Protein AF-A0AAU2L904-F1 (afdb_monomer)

Sequence (150 aa):
MSVPMPAAAARLLPTFDESRLVDELRALRETTWGQQRPYDADVLPSAGIDWRCLSLRSLGGDGARTDPGGPGAESFADTPWLERVPYPGEVLKTVPGSLRAARLMALGMGVRSVDHFDTKCGPAWGVARLHVPITTNPGALLVLDGVKHS

Foldseek 3Di:
DDDDFDDLDDDDDDDADLVLLVVLVVLCPVPDFAQAAEPDNPFDDSPDWPKGKFWQKAFVLDRNDRYLDDDDPTAIDGHPSCVSRVRVVVVVVVDPDDDRIDMDIDGDPPHDGDDDDDDQADVVNPHDDDDDDSDDDPPDWDADPNDTDD

Solvent-accessible surface area (backbone atoms only — not comparable to full-atom values): 9901 Å² total; per-residue (Å²): 133,86,76,80,77,76,71,97,70,80,89,75,86,86,82,75,68,60,66,61,52,52,53,37,53,56,73,49,63,88,53,87,59,40,64,61,41,64,84,60,79,87,77,62,80,85,77,88,61,56,36,30,19,42,20,36,18,19,60,74,19,42,49,83,46,43,40,72,68,77,94,66,90,68,55,56,32,67,10,79,55,32,77,71,27,57,62,61,50,55,56,60,70,69,52,84,75,88,77,58,54,40,65,51,76,48,74,41,90,92,61,75,81,78,92,81,81,70,84,82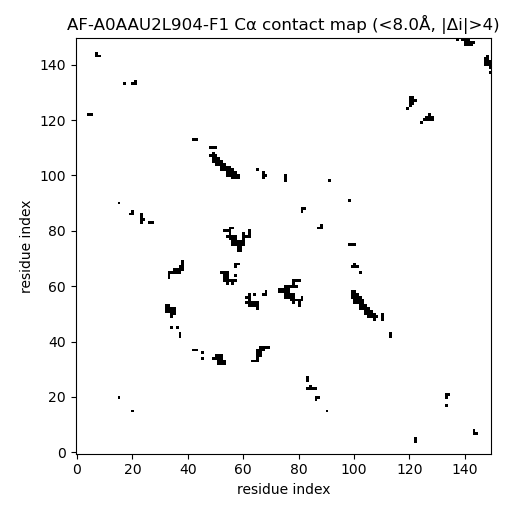,57,38,73,96,60,77,33,84,87,87,83,80,86,84,81,84,56,98,86,57,70,49,72,56,99,85,43,82,45,120

Radius of gyration: 15.86 Å; Cα contacts (8 Å, |Δi|>4): 178; chains: 1; bounding box: 50×36×40 Å

pLDDT: mean 83.89, std 13.41, range [39.5, 97.75]

Secondary structure (DSSP, 8-state):
-PPPPPPS----S----HHHHHHHHHHTTTS-PEEP--SSTTS--SSS--EEEEEEEEETT-TT--S---SSSSPEEE-TTGGG-HHHHHHHHTS-S----EEEEEE-TT--PPP---TT-SGGGT-------SS--TT--EEETTEEE-

Mean predicted aligned error: 6.82 Å

Structure (mmCIF, N/CA/C/O backbone):
data_AF-A0AAU2L904-F1
#
_entry.id   AF-A0AAU2L904-F1
#
loop_
_atom_site.group_PDB
_atom_site.id
_atom_site.type_symbol
_atom_site.label_atom_id
_atom_site.label_alt_id
_atom_site.label_comp_id
_atom_site.label_asym_id
_atom_site.label_entity_id
_atom_site.label_seq_id
_atom_site.pdbx_PDB_ins_code
_atom_site.Cartn_x
_atom_site.Cartn_y
_atom_site.Cartn_z
_atom_site.occupancy
_atom_site.B_iso_or_equiv
_atom_site.auth_seq_id
_atom_site.auth_comp_id
_atom_site.auth_asym_id
_atom_site.auth_atom_id
_atom_site.pdbx_PDB_model_num
ATOM 1 N N . MET A 1 1 ? -32.719 6.658 -13.463 1.00 43.78 1 MET A N 1
ATOM 2 C CA . MET A 1 1 ? -32.649 6.165 -12.070 1.00 43.78 1 MET A CA 1
ATOM 3 C C . MET A 1 1 ? -31.257 6.471 -11.553 1.00 43.78 1 MET A C 1
ATOM 5 O O . MET A 1 1 ? -30.307 6.155 -12.256 1.00 43.78 1 MET A O 1
ATOM 9 N N . SER A 1 2 ? -31.130 7.143 -10.407 1.00 57.25 2 SER A N 1
ATOM 10 C CA . SER A 1 2 ? -29.820 7.359 -9.781 1.00 57.25 2 SER A CA 1
ATOM 11 C C . SER A 1 2 ? -29.373 6.038 -9.163 1.00 57.25 2 SER A C 1
ATOM 13 O O . SER A 1 2 ? -30.102 5.477 -8.346 1.00 57.25 2 SER A O 1
ATOM 15 N N . VAL A 1 3 ? -28.233 5.503 -9.598 1.00 58.88 3 VAL A N 1
ATOM 16 C CA . VAL A 1 3 ? -27.622 4.352 -8.928 1.00 58.88 3 VAL A CA 1
ATOM 17 C C . VAL A 1 3 ? -27.116 4.858 -7.576 1.00 58.88 3 VAL A C 1
ATOM 19 O O . VAL A 1 3 ? -26.354 5.828 -7.565 1.00 58.88 3 VAL A O 1
ATOM 22 N N . PRO A 1 4 ? -27.542 4.277 -6.441 1.00 68.00 4 PRO A N 1
ATOM 23 C CA . PRO A 1 4 ? -27.048 4.704 -5.140 1.00 68.00 4 PRO A CA 1
ATOM 24 C C . PRO A 1 4 ? -25.528 4.542 -5.100 1.00 68.00 4 PRO A C 1
ATOM 26 O O . PRO A 1 4 ? -24.991 3.502 -5.489 1.00 68.00 4 PRO A O 1
ATOM 29 N N . MET A 1 5 ? -24.833 5.594 -4.668 1.00 67.50 5 MET A N 1
ATOM 30 C CA . MET A 1 5 ? -23.383 5.542 -4.525 1.00 67.50 5 MET A CA 1
ATOM 31 C C . MET A 1 5 ? -23.003 4.544 -3.424 1.00 67.50 5 MET A C 1
ATOM 33 O O . MET A 1 5 ? -23.696 4.480 -2.404 1.00 67.50 5 MET A O 1
ATOM 37 N N . PRO A 1 6 ? -21.923 3.762 -3.607 1.00 69.19 6 PRO A N 1
ATOM 38 C CA . PRO A 1 6 ? -21.402 2.906 -2.550 1.00 69.19 6 PRO A CA 1
ATOM 39 C C . PRO A 1 6 ? -21.064 3.721 -1.298 1.00 69.19 6 PRO A C 1
ATOM 41 O O . PRO A 1 6 ? -20.776 4.915 -1.385 1.00 69.19 6 PRO A O 1
ATOM 44 N N . ALA A 1 7 ? -21.048 3.060 -0.139 1.00 73.00 7 ALA A N 1
ATOM 45 C CA . ALA A 1 7 ? -20.540 3.662 1.090 1.00 73.00 7 ALA A CA 1
ATOM 46 C C . ALA A 1 7 ? -19.106 4.196 0.895 1.00 73.00 7 ALA A C 1
ATOM 48 O O . ALA A 1 7 ? -18.316 3.601 0.159 1.00 73.00 7 ALA A O 1
ATOM 49 N N . ALA A 1 8 ? -18.763 5.287 1.591 1.00 75.50 8 ALA A N 1
ATOM 50 C CA . ALA A 1 8 ? -17.451 5.941 1.494 1.00 75.50 8 ALA A CA 1
ATOM 51 C C . ALA A 1 8 ? -16.275 5.010 1.855 1.00 75.50 8 ALA A C 1
ATOM 53 O O . ALA A 1 8 ? -15.165 5.175 1.352 1.00 75.50 8 ALA A O 1
ATOM 54 N N . ALA A 1 9 ? -16.531 3.997 2.687 1.00 84.69 9 ALA A N 1
ATOM 55 C CA . ALA A 1 9 ? -15.606 2.917 2.995 1.00 84.69 9 ALA A CA 1
ATOM 56 C C . ALA A 1 9 ? -16.356 1.613 3.289 1.00 84.69 9 ALA A C 1
ATOM 58 O O . ALA A 1 9 ? -17.495 1.616 3.757 1.00 84.69 9 ALA A O 1
ATOM 59 N N . ALA A 1 10 ? -15.677 0.491 3.054 1.00 87.81 10 ALA A N 1
ATOM 60 C CA . ALA A 1 10 ? -16.143 -0.839 3.418 1.00 87.81 10 ALA A CA 1
ATOM 61 C C . ALA A 1 10 ? -14.957 -1.694 3.879 1.00 87.81 10 ALA A C 1
ATOM 63 O O . ALA A 1 10 ? -13.883 -1.654 3.276 1.00 87.81 10 ALA A O 1
ATOM 64 N N . ARG A 1 11 ? -15.157 -2.495 4.931 1.00 88.88 11 ARG A N 1
ATOM 65 C CA . ARG A 1 11 ? -14.198 -3.537 5.312 1.00 88.88 11 ARG A CA 1
ATOM 66 C C . ARG A 1 11 ? -14.391 -4.734 4.389 1.00 88.88 11 ARG A C 1
ATOM 68 O O . ARG A 1 11 ? -15.495 -5.265 4.293 1.00 88.88 11 ARG A O 1
ATOM 75 N N . LEU A 1 12 ? -13.320 -5.155 3.724 1.00 88.81 12 LEU A N 1
ATOM 76 C CA . LEU A 1 12 ? -13.347 -6.335 2.865 1.00 88.81 12 LEU A CA 1
ATOM 77 C C . LEU A 1 12 ? -13.152 -7.619 3.686 1.00 88.81 12 LEU A C 1
ATOM 79 O O . LEU A 1 12 ? -12.586 -7.593 4.778 1.00 88.81 12 LEU A O 1
ATOM 83 N N . LEU A 1 13 ? -13.657 -8.732 3.150 1.00 88.19 13 LEU A N 1
ATOM 84 C CA . LEU A 1 13 ? -13.641 -10.053 3.788 1.00 88.19 13 LEU A CA 1
ATOM 85 C C . LEU A 1 13 ? -12.277 -10.771 3.803 1.00 88.19 13 LEU A C 1
ATOM 87 O O . LEU A 1 13 ? -12.046 -11.503 4.765 1.00 88.19 13 LEU A O 1
ATOM 91 N N . PRO A 1 14 ? -11.396 -10.638 2.785 1.00 88.62 14 PRO A N 1
ATOM 92 C CA . PRO A 1 14 ? -10.140 -11.379 2.762 1.00 88.62 14 PRO A CA 1
ATOM 93 C C . PRO A 1 14 ? -9.264 -11.110 3.987 1.00 88.62 14 PRO A C 1
ATOM 95 O O . PRO A 1 14 ? -9.129 -9.974 4.442 1.00 88.62 14 PRO A O 1
ATOM 98 N N . THR A 1 15 ? -8.633 -12.173 4.478 1.00 93.31 15 THR A N 1
ATOM 99 C CA . THR A 1 15 ? -7.615 -12.136 5.530 1.00 93.31 15 THR A CA 1
ATOM 100 C C . THR A 1 15 ? -6.287 -12.605 4.960 1.00 93.31 15 THR A C 1
ATOM 102 O O . THR A 1 15 ? -6.258 -13.499 4.114 1.00 93.31 15 THR A O 1
ATOM 105 N N . PHE A 1 16 ? -5.190 -12.048 5.460 1.00 95.38 16 PHE A N 1
ATOM 106 C CA . PHE A 1 16 ? -3.838 -12.400 5.041 1.00 95.38 16 PHE A CA 1
ATOM 107 C C . PHE A 1 16 ? -3.047 -12.911 6.246 1.00 95.38 16 PHE A C 1
ATOM 109 O O . PHE A 1 16 ? -3.267 -12.458 7.366 1.00 95.38 16 PHE A O 1
ATOM 116 N N . ASP A 1 17 ? -2.121 -13.837 6.012 1.00 97.00 17 ASP A N 1
ATOM 117 C CA . ASP A 1 17 ? -1.091 -14.237 6.972 1.00 97.00 17 ASP A CA 1
ATOM 118 C C . ASP A 1 17 ? -0.260 -13.029 7.445 1.00 97.00 17 ASP A C 1
ATOM 120 O O . ASP A 1 17 ? 0.592 -12.499 6.728 1.00 97.00 17 ASP A O 1
ATOM 124 N N . GLU A 1 18 ? -0.532 -12.582 8.668 1.00 95.38 18 GLU A N 1
ATOM 125 C CA . GLU A 1 18 ? 0.153 -11.458 9.303 1.00 95.38 18 GLU A CA 1
ATOM 126 C C . GLU A 1 18 ? 1.658 -11.708 9.437 1.00 95.38 18 GLU A C 1
ATOM 128 O O . GLU A 1 18 ? 2.457 -10.806 9.184 1.00 95.38 18 GLU A O 1
ATOM 133 N N . SER A 1 19 ? 2.056 -12.932 9.795 1.00 96.25 19 SER A N 1
ATOM 134 C CA . SER A 1 19 ? 3.456 -13.248 10.078 1.00 96.25 19 SER A CA 1
ATOM 135 C C . SER A 1 19 ? 4.325 -13.081 8.832 1.00 96.25 19 SER A C 1
ATOM 137 O O . SER A 1 19 ? 5.344 -12.391 8.880 1.00 96.25 19 SER A O 1
ATOM 139 N N . ARG A 1 20 ? 3.850 -13.583 7.684 1.00 97.44 20 ARG A N 1
ATOM 140 C CA . ARG A 1 20 ? 4.524 -13.425 6.387 1.00 97.44 20 ARG A CA 1
ATOM 141 C C . ARG A 1 20 ? 4.626 -11.957 5.966 1.00 97.44 20 ARG A C 1
ATOM 143 O O . ARG A 1 20 ? 5.683 -11.534 5.502 1.00 97.44 20 ARG A O 1
ATOM 150 N N . LEU A 1 21 ? 3.564 -11.160 6.156 1.00 96.00 21 LEU A N 1
ATOM 151 C CA . LEU A 1 21 ? 3.600 -9.718 5.852 1.00 96.00 21 LEU A CA 1
ATOM 152 C C . LEU A 1 21 ? 4.632 -8.987 6.712 1.00 96.00 21 LEU A C 1
ATOM 154 O O . LEU A 1 21 ? 5.385 -8.156 6.207 1.00 96.00 21 LEU A O 1
ATOM 158 N N . VAL A 1 22 ? 4.660 -9.281 8.011 1.00 95.25 22 VAL A N 1
ATOM 159 C CA . VAL A 1 22 ? 5.567 -8.633 8.959 1.00 95.25 22 VAL A CA 1
ATOM 160 C C . VAL A 1 22 ? 7.020 -9.035 8.704 1.00 95.25 22 VAL A C 1
ATOM 162 O O . VAL A 1 22 ? 7.900 -8.174 8.764 1.00 95.25 22 VAL A O 1
ATOM 165 N N . ASP A 1 23 ? 7.294 -10.303 8.404 1.00 94.38 23 ASP A N 1
ATOM 166 C CA . ASP A 1 23 ? 8.655 -10.785 8.153 1.00 94.38 23 ASP A CA 1
ATOM 167 C C . ASP A 1 23 ? 9.246 -10.213 6.862 1.00 94.38 23 ASP A C 1
ATOM 169 O O . ASP A 1 23 ? 10.377 -9.721 6.858 1.00 94.38 23 ASP A O 1
ATOM 173 N N . GLU A 1 24 ? 8.466 -10.155 5.786 1.00 94.62 24 GLU A N 1
ATOM 174 C CA . GLU A 1 24 ? 8.920 -9.538 4.539 1.00 94.62 24 GLU A CA 1
ATOM 175 C C . GLU A 1 24 ? 9.033 -8.010 4.654 1.00 94.62 24 GLU A C 1
ATOM 177 O O . GLU A 1 24 ? 9.978 -7.408 4.138 1.00 94.62 24 GLU A O 1
ATOM 182 N N . LEU A 1 25 ? 8.154 -7.364 5.430 1.00 92.44 25 LEU A N 1
ATOM 183 C CA . LEU A 1 25 ? 8.310 -5.950 5.776 1.00 92.44 25 LEU A CA 1
ATOM 184 C C . LEU A 1 25 ? 9.617 -5.696 6.548 1.00 92.44 25 LEU A C 1
ATOM 186 O O . LEU A 1 25 ? 10.289 -4.687 6.315 1.00 92.44 25 LEU A O 1
ATOM 190 N N . ARG A 1 26 ? 10.013 -6.604 7.454 1.00 89.38 26 ARG A N 1
ATOM 191 C CA . ARG A 1 26 ? 11.302 -6.520 8.165 1.00 89.38 26 ARG A CA 1
ATOM 192 C C . ARG A 1 26 ? 12.483 -6.612 7.203 1.00 89.38 26 ARG A C 1
ATOM 194 O O . ARG A 1 26 ? 13.434 -5.854 7.380 1.00 89.38 26 ARG A O 1
ATOM 201 N N . ALA A 1 27 ? 12.406 -7.456 6.174 1.00 86.00 27 ALA A N 1
ATOM 202 C CA . ALA A 1 27 ? 13.456 -7.597 5.163 1.00 86.00 27 ALA A CA 1
ATOM 203 C C . ALA A 1 27 ? 13.701 -6.310 4.346 1.00 86.00 27 ALA A C 1
ATOM 205 O O . ALA A 1 27 ? 14.775 -6.132 3.769 1.00 86.00 27 ALA A O 1
ATOM 206 N N . LEU A 1 28 ? 12.738 -5.381 4.322 1.00 86.81 28 LEU A N 1
ATOM 207 C CA . LEU A 1 28 ? 12.867 -4.072 3.675 1.00 86.81 28 LEU A CA 1
ATOM 208 C C . LEU A 1 28 ? 13.405 -2.962 4.596 1.00 86.81 28 LEU A C 1
ATOM 210 O O . LEU A 1 28 ? 13.618 -1.848 4.114 1.00 86.81 28 LEU A O 1
ATOM 214 N N . ARG A 1 29 ? 13.648 -3.225 5.889 1.00 73.19 29 ARG A N 1
ATOM 215 C CA . ARG A 1 29 ? 14.036 -2.195 6.881 1.00 73.19 29 ARG A CA 1
ATOM 216 C C . ARG A 1 29 ? 15.371 -1.512 6.604 1.00 73.19 29 ARG A C 1
ATOM 218 O O . ARG A 1 29 ? 15.521 -0.344 6.939 1.00 73.19 29 ARG A O 1
ATOM 225 N N . GLU A 1 30 ? 16.317 -2.220 5.997 1.00 68.94 30 GLU A N 1
ATOM 226 C CA . GLU A 1 30 ? 17.628 -1.662 5.627 1.00 68.94 30 GLU A CA 1
ATOM 227 C C . GLU A 1 30 ? 17.561 -0.772 4.377 1.00 68.94 30 GLU A C 1
ATOM 229 O O . GLU A 1 30 ? 18.531 -0.115 4.013 1.00 68.94 30 GLU A O 1
ATOM 234 N N . THR A 1 31 ? 16.406 -0.731 3.711 1.00 72.19 31 THR A N 1
ATOM 235 C CA . THR A 1 31 ? 16.198 0.096 2.524 1.00 72.19 31 THR A CA 1
ATOM 236 C C . THR A 1 31 ? 15.822 1.512 2.942 1.00 72.19 31 THR A C 1
ATOM 238 O O . THR A 1 31 ? 15.001 1.707 3.838 1.00 72.19 31 THR A O 1
ATOM 241 N N . THR A 1 32 ? 16.354 2.523 2.259 1.00 73.00 32 THR A N 1
ATOM 242 C CA . THR A 1 32 ? 15.878 3.900 2.424 1.00 73.00 32 THR A CA 1
ATOM 243 C C . THR A 1 32 ? 14.527 4.062 1.732 1.00 73.00 32 THR A C 1
ATOM 245 O O . THR A 1 32 ? 14.439 4.026 0.508 1.00 73.00 32 THR A O 1
ATOM 248 N N . TRP A 1 33 ? 13.462 4.249 2.512 1.00 82.88 33 TRP A N 1
ATOM 249 C CA . TRP A 1 33 ? 12.132 4.543 1.976 1.00 82.88 33 TRP A CA 1
ATOM 250 C C . TRP A 1 33 ? 12.042 6.030 1.631 1.00 82.88 33 TRP A C 1
ATOM 252 O O . TRP A 1 33 ? 12.454 6.879 2.426 1.00 82.88 33 TRP A O 1
ATOM 262 N N . GLY A 1 34 ? 11.504 6.348 0.455 1.00 70.62 34 GLY A N 1
ATOM 263 C CA . GLY A 1 34 ? 11.364 7.729 0.001 1.00 70.62 34 GLY A CA 1
ATOM 264 C C . GLY A 1 34 ? 10.312 8.483 0.812 1.00 70.62 34 GLY A C 1
ATOM 265 O O . GLY A 1 34 ? 9.357 7.889 1.307 1.00 70.62 34 GLY A O 1
ATOM 266 N N . GLN A 1 35 ? 10.449 9.804 0.936 1.00 74.38 35 GLN A N 1
ATOM 267 C CA . GLN A 1 35 ? 9.369 10.623 1.495 1.00 74.38 35 GLN A CA 1
ATOM 268 C C . GLN A 1 35 ? 8.124 10.542 0.604 1.00 74.38 35 GLN A C 1
ATOM 270 O O . GLN A 1 35 ? 8.229 10.536 -0.628 1.00 74.38 35 GLN A O 1
ATOM 275 N N . GLN A 1 36 ? 6.946 10.491 1.224 1.00 69.62 36 GLN A N 1
ATOM 276 C CA . GLN A 1 36 ? 5.677 10.544 0.507 1.00 69.62 36 GLN A CA 1
ATOM 277 C C . GLN A 1 36 ? 5.575 11.849 -0.292 1.00 69.62 36 GLN A C 1
ATOM 279 O O . GLN A 1 36 ? 5.610 12.933 0.285 1.00 69.62 36 GLN A O 1
ATOM 284 N N . ARG A 1 37 ? 5.405 11.742 -1.615 1.00 67.62 37 ARG A N 1
ATOM 285 C CA . ARG A 1 37 ? 5.137 12.884 -2.499 1.00 67.62 37 ARG A CA 1
ATOM 286 C C . ARG A 1 37 ? 3.670 12.856 -2.938 1.00 67.62 37 ARG A C 1
ATOM 288 O O . ARG A 1 37 ? 3.208 11.810 -3.407 1.00 67.62 37 ARG A O 1
ATOM 295 N N . PRO A 1 38 ? 2.900 13.939 -2.740 1.00 59.19 38 PRO A N 1
ATOM 296 C CA . PRO A 1 38 ? 1.584 14.061 -3.355 1.00 59.19 38 PRO A CA 1
ATOM 297 C C . PRO A 1 38 ? 1.730 14.176 -4.880 1.00 59.19 38 PRO A C 1
ATOM 299 O O . PRO A 1 38 ? 2.780 14.576 -5.378 1.00 59.19 38 PRO A O 1
ATOM 302 N N . TYR A 1 39 ? 0.682 13.801 -5.617 1.00 55.22 39 TYR A N 1
ATOM 303 C CA . TYR A 1 39 ? 0.654 13.971 -7.074 1.00 55.22 39 TYR A CA 1
ATOM 304 C C . TYR A 1 39 ? 0.627 15.462 -7.466 1.00 55.22 39 TYR A C 1
ATOM 306 O O . TYR A 1 39 ? 1.309 15.859 -8.405 1.00 55.22 39 TYR A O 1
ATOM 314 N N . ASP A 1 40 ? -0.081 16.287 -6.686 1.00 55.44 40 ASP A N 1
ATOM 315 C CA . ASP A 1 40 ? -0.077 17.747 -6.792 1.00 55.44 40 ASP A CA 1
ATOM 316 C C . ASP A 1 40 ? 0.871 18.322 -5.722 1.00 55.44 40 ASP A C 1
ATOM 318 O O . ASP A 1 40 ? 0.652 18.152 -4.520 1.00 55.44 40 ASP A O 1
ATOM 322 N N . ALA A 1 41 ? 1.963 18.961 -6.151 1.00 49.00 41 ALA A N 1
ATOM 323 C CA . ALA A 1 41 ? 3.102 19.343 -5.304 1.00 49.00 41 ALA A CA 1
ATOM 324 C C . ALA A 1 41 ? 2.794 20.385 -4.202 1.00 49.00 41 ALA A C 1
ATOM 326 O O . ALA A 1 41 ? 3.626 20.591 -3.320 1.00 49.00 41 ALA A O 1
ATOM 327 N N . ASP A 1 42 ? 1.607 20.997 -4.210 1.00 46.09 42 ASP A N 1
ATOM 328 C CA . ASP A 1 42 ? 1.239 22.114 -3.326 1.00 46.09 42 ASP A CA 1
ATOM 329 C C . ASP A 1 42 ? 0.588 21.693 -1.992 1.00 46.09 42 ASP A C 1
ATOM 331 O O . ASP A 1 42 ? 0.219 22.546 -1.186 1.00 46.09 42 ASP A O 1
ATOM 335 N N . VAL A 1 43 ? 0.423 20.390 -1.726 1.00 49.56 43 VAL A N 1
ATOM 336 C CA . VAL A 1 43 ? -0.462 19.932 -0.633 1.00 49.56 43 VAL A CA 1
ATOM 337 C C . VAL A 1 43 ? 0.251 19.664 0.703 1.00 49.56 43 VAL A C 1
ATOM 339 O O . VAL A 1 43 ? -0.421 19.642 1.730 1.00 49.56 43 VAL A O 1
ATOM 342 N N . LEU A 1 44 ? 1.584 19.524 0.767 1.00 48.88 44 LEU A N 1
ATOM 343 C CA . LEU A 1 44 ? 2.299 19.302 2.041 1.00 48.88 44 LEU A CA 1
ATOM 344 C C . LEU A 1 44 ? 3.703 19.936 2.061 1.00 48.88 44 LEU A C 1
ATOM 346 O O . LEU A 1 44 ? 4.493 19.691 1.148 1.00 48.88 44 LEU A O 1
ATOM 350 N N . PRO A 1 45 ? 4.096 20.640 3.141 1.00 43.78 45 PRO A N 1
ATOM 351 C CA . PRO A 1 45 ? 5.503 20.903 3.408 1.00 43.78 45 PRO A CA 1
ATOM 352 C C . PRO A 1 45 ? 6.237 19.566 3.610 1.00 43.7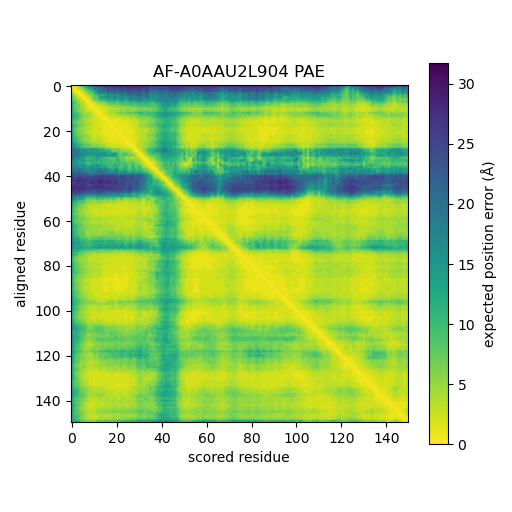8 45 PRO A C 1
ATOM 354 O O . PRO A 1 45 ? 5.953 18.824 4.547 1.00 43.78 45 PRO A O 1
ATOM 357 N N . SER A 1 46 ? 7.209 19.266 2.746 1.00 48.38 46 SER A N 1
ATOM 358 C CA . SER A 1 46 ? 8.055 18.054 2.808 1.00 48.38 46 SER A CA 1
ATOM 359 C C . SER A 1 46 ? 8.967 17.997 4.051 1.00 48.38 46 SER A C 1
ATOM 361 O O . SER A 1 46 ? 9.641 16.994 4.298 1.00 48.38 46 SER A O 1
ATOM 363 N N . ALA A 1 47 ? 9.024 19.078 4.835 1.00 39.50 47 ALA A N 1
ATOM 364 C CA . ALA A 1 47 ? 9.872 19.205 6.011 1.00 39.50 47 ALA A CA 1
ATOM 365 C C . ALA A 1 47 ? 9.111 18.792 7.284 1.00 39.50 47 ALA A C 1
ATOM 367 O O . ALA A 1 47 ? 8.191 19.481 7.716 1.00 39.50 47 ALA A O 1
ATOM 368 N N . GLY A 1 48 ? 9.524 17.683 7.906 1.00 49.72 48 GLY A N 1
ATOM 369 C CA . GLY A 1 48 ? 9.141 17.329 9.282 1.00 49.72 48 GLY A CA 1
ATOM 370 C C . GLY A 1 48 ? 8.091 16.228 9.448 1.00 49.72 48 GLY A C 1
ATOM 371 O O . GLY A 1 48 ? 7.814 15.835 10.577 1.00 49.72 48 GLY A O 1
ATOM 372 N N . ILE A 1 49 ? 7.538 15.687 8.361 1.00 59.91 49 ILE A N 1
ATOM 373 C CA . ILE A 1 49 ? 6.587 14.575 8.429 1.00 59.91 49 ILE A CA 1
ATOM 374 C C . ILE A 1 49 ? 7.336 13.267 8.159 1.00 59.91 49 ILE A C 1
ATOM 376 O O . ILE A 1 49 ? 7.829 13.045 7.053 1.00 59.91 49 ILE A O 1
ATOM 380 N N . ASP A 1 50 ? 7.410 12.381 9.157 1.00 72.62 50 ASP A N 1
ATOM 381 C CA . ASP A 1 50 ? 7.950 11.025 8.989 1.00 72.62 50 ASP A CA 1
ATOM 382 C C . ASP A 1 50 ? 6.919 10.135 8.283 1.00 72.62 50 ASP A C 1
ATOM 384 O O . ASP A 1 50 ? 6.343 9.218 8.856 1.00 72.62 50 ASP A O 1
ATOM 388 N N . TRP A 1 51 ? 6.623 10.471 7.030 1.00 78.19 51 TRP A N 1
ATOM 389 C CA . TRP A 1 51 ? 5.767 9.689 6.155 1.00 78.19 51 TRP A CA 1
ATOM 390 C C . TRP A 1 51 ? 6.605 9.164 5.005 1.00 78.19 51 TRP A C 1
ATOM 392 O O . TRP A 1 51 ? 6.972 9.896 4.081 1.00 78.19 51 TRP A O 1
ATOM 402 N N . ARG A 1 52 ? 6.905 7.870 5.065 1.00 85.62 52 ARG A N 1
ATOM 403 C CA . ARG A 1 52 ? 7.749 7.197 4.083 1.00 85.62 52 ARG A CA 1
ATOM 404 C C . ARG A 1 52 ? 6.952 6.225 3.247 1.00 85.62 52 ARG A C 1
ATOM 406 O O . ARG A 1 52 ? 6.022 5.592 3.742 1.00 85.62 52 ARG A O 1
ATOM 413 N N . CYS A 1 53 ? 7.344 6.101 1.989 1.00 89.69 53 CYS A N 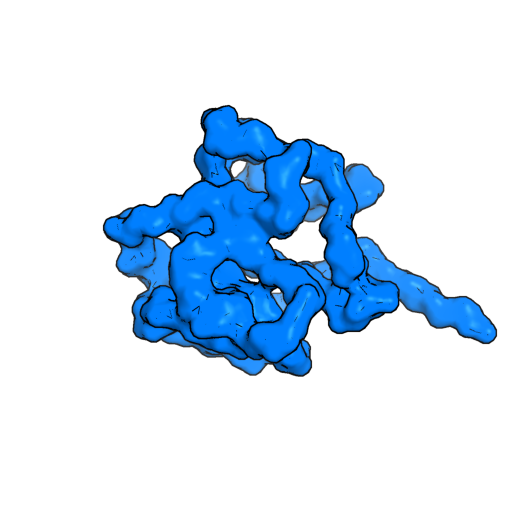1
ATOM 414 C CA . CYS A 1 53 ? 6.739 5.197 1.035 1.00 89.69 53 CYS A CA 1
ATOM 415 C C . CYS A 1 53 ? 7.794 4.407 0.272 1.00 89.69 53 CYS A C 1
ATOM 417 O O . CYS A 1 53 ? 8.866 4.915 -0.059 1.00 89.69 53 CYS A O 1
ATOM 419 N N . LEU A 1 54 ? 7.446 3.162 -0.032 1.00 92.69 54 LEU A N 1
ATOM 420 C CA . LEU A 1 54 ? 8.209 2.288 -0.906 1.00 92.69 54 LEU A CA 1
ATOM 421 C C . LEU A 1 54 ? 7.236 1.666 -1.908 1.00 92.69 54 LEU A C 1
ATOM 423 O O . LEU A 1 54 ? 6.309 0.946 -1.528 1.00 92.69 54 LEU A O 1
ATOM 427 N N . SER A 1 55 ? 7.401 2.016 -3.182 1.00 94.88 55 SER A N 1
ATOM 428 C CA . SER A 1 55 ? 6.493 1.585 -4.245 1.00 94.88 55 SER A CA 1
ATOM 429 C C . SER A 1 55 ? 6.770 0.144 -4.630 1.00 94.88 55 SER A C 1
ATOM 431 O O . SER A 1 55 ? 7.888 -0.190 -4.991 1.00 94.88 55 SER A O 1
ATOM 433 N N . LEU A 1 56 ? 5.743 -0.694 -4.589 1.00 96.06 56 LEU A N 1
ATOM 434 C CA . LEU A 1 56 ? 5.753 -2.072 -5.084 1.00 96.06 56 LEU A CA 1
ATOM 435 C C . LEU A 1 56 ? 5.277 -2.151 -6.541 1.00 96.06 56 LEU A C 1
ATOM 437 O O . LEU A 1 56 ? 5.674 -3.042 -7.283 1.00 96.06 56 LEU A O 1
ATOM 441 N N . ARG A 1 57 ? 4.441 -1.194 -6.954 1.00 96.56 57 ARG A N 1
ATOM 442 C CA . ARG A 1 57 ? 3.960 -1.018 -8.325 1.00 96.56 57 ARG A CA 1
ATOM 443 C C . ARG A 1 57 ? 3.738 0.464 -8.599 1.00 96.56 57 ARG A C 1
ATOM 445 O O . ARG A 1 57 ? 3.109 1.145 -7.787 1.00 96.56 57 ARG A O 1
ATOM 452 N N . SER A 1 58 ? 4.225 0.965 -9.726 1.00 95.19 58 SER A N 1
ATOM 453 C CA . SER A 1 58 ? 4.172 2.389 -10.086 1.00 95.19 58 SER A CA 1
ATOM 454 C C . SER A 1 58 ? 4.129 2.571 -11.607 1.00 95.19 58 SER A C 1
ATOM 456 O O . SER A 1 58 ? 4.232 1.603 -12.364 1.00 95.19 58 SER A O 1
ATOM 458 N N . LEU A 1 59 ? 3.933 3.808 -12.072 1.00 93.62 59 LEU A N 1
ATOM 459 C CA . LEU A 1 59 ? 4.079 4.138 -13.494 1.00 93.62 59 LEU A CA 1
ATOM 460 C C . LEU A 1 59 ? 5.502 3.793 -13.957 1.00 93.62 59 LEU A C 1
ATOM 462 O O . LEU A 1 59 ? 6.472 4.199 -13.317 1.00 93.62 59 LEU A O 1
ATOM 466 N N . GLY A 1 60 ? 5.602 2.986 -15.015 1.00 94.06 60 GLY A N 1
ATOM 467 C CA . GLY A 1 60 ? 6.873 2.515 -15.570 1.00 94.06 60 GLY A CA 1
ATOM 468 C C . GLY A 1 60 ? 7.631 1.503 -14.704 1.00 94.06 60 GLY A C 1
ATOM 469 O O . GLY A 1 60 ? 8.710 1.074 -15.097 1.00 94.06 60 GLY A O 1
ATOM 470 N N . GLY A 1 61 ? 7.101 1.107 -13.538 1.00 94.94 61 GLY A N 1
ATOM 471 C CA . GLY A 1 61 ? 7.828 0.256 -12.585 1.00 94.94 61 GLY A CA 1
ATOM 472 C C . GLY A 1 61 ? 8.957 0.988 -11.850 1.00 94.94 61 GLY A C 1
ATOM 473 O O . GLY A 1 61 ? 9.851 0.357 -11.286 1.00 94.94 61 GLY A O 1
ATOM 474 N N . ASP A 1 62 ? 8.926 2.323 -11.831 1.00 93.62 62 ASP A N 1
ATOM 475 C CA . ASP A 1 62 ? 9.911 3.140 -11.128 1.00 93.62 62 ASP A CA 1
ATOM 476 C C . ASP A 1 62 ? 9.790 2.976 -9.600 1.00 93.62 62 ASP A C 1
ATOM 478 O O . ASP A 1 62 ? 8.850 3.469 -8.963 1.00 93.62 62 ASP A O 1
ATOM 482 N N . GLY A 1 63 ? 10.766 2.287 -9.006 1.00 91.00 63 GLY A N 1
ATOM 483 C CA . GLY A 1 63 ? 10.862 2.056 -7.564 1.00 91.00 63 GLY A CA 1
ATOM 484 C C . GLY A 1 63 ? 11.182 3.300 -6.730 1.00 91.00 63 GLY A C 1
ATOM 485 O O . GLY A 1 63 ? 11.060 3.232 -5.506 1.00 91.00 63 GLY A O 1
ATOM 486 N N . ALA A 1 64 ? 11.582 4.413 -7.353 1.00 89.81 64 ALA A N 1
ATOM 487 C CA . ALA A 1 64 ? 11.850 5.683 -6.680 1.00 89.81 64 ALA A CA 1
ATOM 488 C C . ALA A 1 64 ? 10.608 6.584 -6.579 1.00 89.81 64 ALA A C 1
ATOM 490 O O . ALA A 1 64 ? 10.606 7.541 -5.796 1.00 89.81 64 ALA A O 1
ATOM 491 N N . ARG A 1 65 ? 9.539 6.290 -7.333 1.00 90.19 65 ARG A N 1
ATOM 492 C CA . ARG A 1 65 ? 8.271 7.017 -7.206 1.00 90.19 65 ARG A CA 1
ATOM 493 C C . ARG A 1 65 ? 7.645 6.771 -5.844 1.00 90.19 65 ARG A C 1
ATOM 495 O O . ARG A 1 65 ? 7.634 5.649 -5.345 1.00 90.19 65 ARG A O 1
ATOM 502 N N . THR A 1 66 ? 7.069 7.818 -5.268 1.00 86.31 66 THR A N 1
ATOM 503 C CA . THR A 1 66 ? 6.266 7.735 -4.038 1.00 86.31 66 THR A CA 1
ATOM 504 C C . THR A 1 66 ? 4.848 8.276 -4.229 1.00 86.31 66 THR A C 1
ATOM 506 O O . THR A 1 66 ? 3.987 8.071 -3.372 1.00 86.31 66 THR A O 1
ATOM 509 N N . ASP A 1 67 ? 4.567 8.907 -5.369 1.00 85.94 67 ASP A N 1
ATOM 510 C CA . ASP A 1 67 ? 3.231 9.325 -5.777 1.00 85.94 67 ASP A CA 1
ATOM 511 C C . ASP A 1 67 ? 2.395 8.135 -6.295 1.00 85.94 67 ASP A C 1
ATOM 513 O O . ASP A 1 67 ? 2.941 7.134 -6.765 1.00 85.94 67 ASP A O 1
ATOM 517 N N . PRO A 1 68 ? 1.054 8.215 -6.227 1.00 81.69 68 PRO A N 1
ATOM 518 C CA . PRO A 1 68 ? 0.174 7.171 -6.757 1.00 81.69 68 PRO A CA 1
ATOM 519 C C . PRO A 1 68 ? 0.083 7.153 -8.298 1.00 81.69 68 PRO A C 1
ATOM 521 O O . PRO A 1 68 ? -0.629 6.310 -8.852 1.00 81.69 68 PRO A O 1
ATOM 524 N N . GLY A 1 69 ? 0.766 8.064 -8.999 1.00 83.88 69 GLY A N 1
ATOM 525 C CA . GLY A 1 69 ? 0.615 8.288 -10.431 1.00 83.88 69 GLY A CA 1
ATOM 526 C C . GLY A 1 69 ? -0.683 9.007 -10.812 1.00 83.88 69 GLY A C 1
ATOM 527 O O . GLY A 1 69 ? -1.625 9.133 -10.029 1.00 83.88 69 GLY A O 1
ATOM 528 N N . GLY A 1 70 ? -0.736 9.458 -12.064 1.00 76.81 70 GLY A N 1
ATOM 529 C CA . GLY A 1 70 ? -1.864 10.187 -12.643 1.00 76.81 70 GLY A CA 1
ATOM 530 C C . GLY A 1 70 ? -2.428 9.529 -13.901 1.00 76.81 70 GLY A C 1
ATOM 531 O O . GLY A 1 70 ? -1.991 8.441 -14.284 1.00 76.81 70 GLY A O 1
ATOM 532 N N . PRO A 1 71 ? -3.426 10.155 -14.548 1.00 69.88 71 PRO A N 1
ATOM 533 C CA . PRO A 1 71 ? -3.807 9.785 -15.905 1.00 69.88 71 PRO A CA 1
ATOM 534 C C . PRO A 1 71 ? -2.627 10.054 -16.851 1.00 69.88 71 PRO A C 1
ATOM 536 O O . PRO A 1 71 ? -2.094 11.159 -16.883 1.00 69.88 71 PRO A O 1
ATOM 539 N N . GLY A 1 72 ? -2.221 9.049 -17.620 1.00 75.56 72 GLY A N 1
ATOM 540 C CA . GLY A 1 72 ? -1.095 9.145 -18.543 1.00 75.56 72 GLY A CA 1
ATOM 541 C C . GLY A 1 72 ? -1.037 7.943 -19.480 1.00 75.56 72 GLY A C 1
ATOM 542 O O . GLY A 1 72 ? -1.758 6.967 -19.283 1.00 75.56 72 GLY A O 1
ATOM 543 N N . ALA A 1 73 ? -0.197 8.032 -20.511 1.00 79.06 73 ALA A N 1
ATOM 544 C CA . ALA A 1 73 ? 0.003 6.951 -21.482 1.00 79.06 73 ALA A CA 1
ATOM 545 C C . ALA A 1 73 ? 0.913 5.828 -20.951 1.00 79.06 73 ALA A C 1
ATOM 547 O O . ALA A 1 73 ? 0.942 4.730 -21.503 1.00 79.06 73 ALA A O 1
ATOM 548 N N . GLU A 1 74 ? 1.670 6.109 -19.892 1.00 86.50 74 GLU A N 1
ATOM 549 C CA . GLU A 1 74 ? 2.574 5.149 -19.275 1.00 86.50 74 GLU A CA 1
ATOM 550 C C . GLU A 1 74 ? 1.787 4.087 -18.495 1.00 86.50 74 GLU A C 1
ATOM 552 O O . GLU A 1 74 ? 0.832 4.384 -17.774 1.00 86.50 74 GLU A O 1
ATOM 557 N N . SER A 1 75 ? 2.179 2.825 -18.663 1.00 91.25 75 SER A N 1
ATOM 558 C CA . SER A 1 75 ? 1.542 1.702 -17.975 1.00 91.25 75 SER A CA 1
ATOM 559 C C . SER A 1 75 ? 2.089 1.540 -16.559 1.00 91.25 75 SER A C 1
ATOM 561 O O . SER A 1 75 ? 3.252 1.833 -16.285 1.00 91.25 75 SER A O 1
ATOM 563 N N . PHE A 1 76 ? 1.256 1.029 -15.654 1.00 94.44 76 PHE A N 1
ATOM 564 C CA . PHE A 1 76 ? 1.714 0.610 -14.332 1.00 94.44 76 PHE A CA 1
ATOM 565 C C . PHE A 1 76 ? 2.434 -0.737 -14.434 1.00 94.44 76 PHE A C 1
ATOM 567 O O . PHE A 1 76 ? 1.931 -1.659 -15.082 1.00 94.44 76 PHE A O 1
ATOM 574 N N . ALA A 1 77 ? 3.577 -0.860 -13.767 1.00 96.00 77 ALA A N 1
ATOM 575 C CA . ALA A 1 77 ? 4.377 -2.076 -13.713 1.00 96.00 77 ALA A CA 1
ATOM 576 C C . ALA A 1 77 ? 4.949 -2.288 -12.307 1.00 96.00 77 ALA A C 1
ATOM 578 O O . ALA A 1 77 ? 5.003 -1.356 -11.496 1.00 96.00 77 ALA A O 1
ATOM 579 N N . ASP A 1 78 ? 5.316 -3.532 -12.014 1.00 97.31 78 ASP A N 1
ATOM 580 C CA . ASP A 1 78 ? 5.927 -3.896 -10.738 1.00 97.31 78 ASP A CA 1
ATOM 581 C C . ASP A 1 78 ? 7.305 -3.244 -10.630 1.00 97.31 78 ASP A C 1
ATOM 583 O O . ASP A 1 78 ? 8.018 -3.096 -11.624 1.00 97.31 78 ASP A O 1
ATOM 587 N N . THR A 1 79 ? 7.664 -2.817 -9.426 1.00 96.38 79 THR A N 1
ATOM 588 C CA . THR A 1 79 ? 8.994 -2.268 -9.160 1.00 96.38 79 THR A CA 1
ATOM 589 C C . THR A 1 79 ? 9.949 -3.394 -8.755 1.00 96.38 79 THR A C 1
ATOM 591 O O . THR A 1 79 ? 9.497 -4.442 -8.279 1.00 96.38 79 THR A O 1
ATOM 594 N N . PRO A 1 80 ? 11.276 -3.174 -8.813 1.00 94.44 80 PRO A N 1
ATOM 595 C CA . PRO A 1 80 ? 12.254 -4.149 -8.317 1.00 94.44 80 PRO A CA 1
ATOM 596 C C . PRO A 1 80 ? 12.070 -4.521 -6.838 1.00 94.44 80 PRO A C 1
ATOM 598 O O . PRO A 1 80 ? 12.555 -5.552 -6.380 1.00 94.44 80 PRO A O 1
ATOM 601 N N . TRP A 1 81 ? 11.364 -3.695 -6.057 1.00 94.44 81 TRP A N 1
ATOM 602 C CA . TRP A 1 81 ? 11.108 -3.996 -4.654 1.00 94.44 81 TRP A CA 1
ATOM 603 C C . TRP A 1 81 ? 10.142 -5.164 -4.460 1.00 94.44 81 TRP A C 1
ATOM 605 O O . TRP A 1 81 ? 10.244 -5.845 -3.442 1.00 94.44 81 TRP A O 1
ATOM 615 N N . LEU A 1 82 ? 9.233 -5.415 -5.409 1.00 95.38 82 LEU A N 1
ATOM 616 C CA . LEU A 1 82 ? 8.255 -6.497 -5.289 1.00 95.38 82 LEU A CA 1
ATOM 617 C C . LEU A 1 82 ? 8.923 -7.880 -5.270 1.00 95.38 82 LEU A C 1
ATOM 619 O O . LEU A 1 82 ? 8.449 -8.777 -4.581 1.00 95.38 82 LEU A O 1
ATOM 623 N N . GLU A 1 83 ? 10.067 -8.035 -5.940 1.00 93.12 83 GLU A N 1
ATOM 624 C CA . GLU A 1 83 ? 10.862 -9.272 -5.930 1.00 93.12 83 GLU A CA 1
ATOM 625 C C . GLU A 1 83 ? 11.390 -9.629 -4.533 1.00 93.12 83 GLU A C 1
ATOM 627 O O . GLU A 1 83 ? 11.626 -10.798 -4.231 1.00 93.12 83 GLU A O 1
ATOM 632 N N . ARG A 1 84 ? 11.551 -8.630 -3.655 1.00 93.44 84 ARG A N 1
ATOM 633 C CA . ARG A 1 84 ? 12.020 -8.819 -2.274 1.00 93.44 84 ARG A CA 1
ATOM 634 C C . ARG A 1 84 ? 10.902 -9.166 -1.299 1.00 93.44 84 ARG A C 1
ATOM 636 O O . ARG A 1 84 ? 11.201 -9.530 -0.164 1.00 93.44 84 ARG A O 1
ATOM 643 N N . VAL A 1 85 ? 9.648 -9.014 -1.719 1.00 95.88 85 VAL A N 1
ATOM 644 C CA . VAL A 1 85 ? 8.463 -9.242 -0.890 1.00 95.88 85 VAL A CA 1
ATOM 645 C C . VAL A 1 85 ? 7.422 -10.078 -1.654 1.00 95.88 85 VAL A C 1
ATOM 647 O O . VAL A 1 85 ? 6.388 -9.566 -2.107 1.00 95.88 85 VAL A O 1
ATOM 650 N N . PRO A 1 86 ? 7.699 -11.379 -1.865 1.00 96.56 86 PRO A N 1
ATOM 651 C CA . PRO A 1 86 ? 6.824 -12.244 -2.646 1.00 96.56 86 PRO A CA 1
ATOM 652 C C . PRO A 1 86 ? 5.416 -12.380 -2.051 1.00 96.56 86 PRO A C 1
ATOM 654 O O . PRO A 1 86 ? 4.459 -12.499 -2.820 1.00 96.56 86 PRO A O 1
ATOM 657 N N . TYR A 1 87 ? 5.243 -12.302 -0.728 1.00 97.75 87 TYR A N 1
ATOM 658 C CA . TYR A 1 87 ? 3.928 -12.427 -0.111 1.00 97.75 87 TYR A CA 1
ATOM 659 C C . TYR A 1 87 ? 3.012 -11.211 -0.343 1.00 97.75 87 TYR A C 1
ATOM 661 O O . TYR A 1 87 ? 1.880 -11.416 -0.782 1.00 97.75 87 TYR A O 1
ATOM 669 N N . PRO A 1 88 ? 3.444 -9.941 -0.191 1.00 96.38 88 PRO A N 1
ATOM 670 C CA . PRO A 1 88 ? 2.731 -8.804 -0.766 1.00 96.38 88 PRO A CA 1
ATOM 671 C C . PRO A 1 88 ? 2.420 -8.983 -2.255 1.00 96.38 88 PRO A C 1
ATOM 673 O O . PRO A 1 88 ? 1.319 -8.644 -2.678 1.00 96.38 88 PRO A O 1
ATOM 676 N N . GLY A 1 89 ? 3.324 -9.575 -3.042 1.00 96.81 89 GLY A N 1
ATOM 677 C CA . GLY A 1 89 ? 3.044 -9.945 -4.433 1.00 96.81 89 GLY A CA 1
ATOM 678 C C . GLY A 1 89 ? 1.869 -10.918 -4.594 1.00 96.81 89 GLY A C 1
ATOM 679 O O . GLY A 1 89 ? 1.034 -10.725 -5.478 1.00 96.81 89 GLY A O 1
ATOM 680 N N . GLU A 1 90 ? 1.759 -11.937 -3.738 1.00 97.25 90 GLU A N 1
ATOM 681 C CA . GLU A 1 90 ? 0.593 -12.832 -3.672 1.00 97.25 90 GLU A CA 1
ATOM 682 C C . GLU A 1 90 ? -0.683 -12.062 -3.298 1.00 97.25 90 GLU A C 1
ATOM 684 O O . GLU A 1 90 ? -1.700 -12.202 -3.977 1.00 97.25 90 GLU A O 1
ATOM 689 N N . VAL A 1 91 ? -0.621 -11.193 -2.282 1.00 96.38 91 VAL A N 1
ATOM 690 C CA . VAL A 1 91 ? -1.752 -10.362 -1.832 1.00 96.38 91 VAL A CA 1
ATOM 691 C C . VAL A 1 91 ? -2.272 -9.473 -2.961 1.00 96.38 91 VAL A C 1
ATOM 693 O O . VAL A 1 91 ? -3.476 -9.440 -3.215 1.00 96.38 91 VAL A O 1
ATOM 696 N N . LEU A 1 92 ? -1.385 -8.787 -3.686 1.00 95.88 92 LEU A N 1
ATOM 697 C CA . LEU A 1 92 ? -1.762 -7.911 -4.797 1.00 95.88 92 LEU A CA 1
ATOM 698 C C . LEU A 1 92 ? -2.490 -8.665 -5.919 1.00 95.88 92 LEU A C 1
ATOM 700 O O . LEU A 1 92 ? -3.432 -8.127 -6.498 1.00 95.88 92 LEU A O 1
ATOM 704 N N . LYS A 1 93 ? -2.119 -9.925 -6.183 1.00 94.94 93 LYS A N 1
ATOM 705 C CA . LYS A 1 93 ? -2.783 -10.782 -7.183 1.00 94.94 93 LYS A CA 1
ATOM 706 C C . LYS A 1 93 ? -4.204 -11.195 -6.787 1.00 94.94 93 LYS A C 1
ATOM 708 O O . LYS A 1 93 ? -4.960 -11.628 -7.652 1.00 94.94 93 LYS A O 1
ATOM 713 N N . THR A 1 94 ? -4.585 -11.060 -5.514 1.00 94.62 94 THR A N 1
ATOM 714 C CA . THR A 1 94 ? -5.962 -11.329 -5.056 1.00 94.62 94 THR A CA 1
ATOM 715 C C . THR A 1 94 ? -6.934 -10.190 -5.367 1.00 94.62 94 THR A C 1
ATOM 717 O O . THR A 1 94 ? -8.148 -10.391 -5.320 1.00 94.62 94 THR A O 1
ATOM 720 N N . VAL A 1 95 ? -6.424 -8.995 -5.688 1.00 92.25 95 VAL A N 1
ATOM 721 C CA . VAL A 1 95 ? -7.258 -7.828 -5.987 1.00 92.25 95 VAL A CA 1
ATOM 722 C C . VAL A 1 95 ? -7.853 -7.983 -7.391 1.00 92.25 95 VAL A C 1
ATOM 724 O O . VAL A 1 95 ? -7.100 -8.071 -8.362 1.00 92.25 95 VAL A O 1
ATOM 727 N N . PRO A 1 96 ? -9.189 -8.002 -7.541 1.00 89.19 96 PRO A N 1
ATOM 728 C CA . PRO A 1 96 ? -9.807 -8.145 -8.851 1.00 89.19 96 PRO A CA 1
ATOM 729 C C . PRO A 1 96 ? -9.609 -6.886 -9.704 1.00 89.19 96 PRO A C 1
ATOM 731 O O . PRO A 1 96 ? -9.743 -5.759 -9.226 1.00 89.19 96 PRO A O 1
ATOM 734 N N . GLY A 1 97 ? -9.370 -7.088 -11.001 1.00 87.75 97 GLY A N 1
ATOM 735 C CA . GLY A 1 97 ? -9.241 -6.011 -11.982 1.00 87.75 97 GLY A CA 1
ATOM 736 C C . GLY A 1 97 ? -7.818 -5.470 -12.130 1.00 87.75 97 GLY A C 1
ATOM 737 O O . GLY A 1 97 ? -6.834 -6.126 -11.797 1.00 87.75 97 GLY A O 1
ATOM 738 N N . SER A 1 98 ? -7.701 -4.274 -12.707 1.00 88.25 98 SER A N 1
ATOM 739 C CA . SER A 1 98 ? -6.404 -3.664 -13.005 1.00 88.25 98 SER A CA 1
ATOM 740 C C . SER A 1 98 ? -5.820 -2.963 -11.782 1.00 88.25 98 SER A C 1
ATOM 742 O O . SER A 1 98 ? -6.341 -1.945 -11.323 1.00 88.25 98 SER A O 1
ATOM 744 N N . LEU A 1 99 ? -4.681 -3.460 -11.301 1.00 92.62 99 LEU A N 1
ATOM 745 C CA . LEU A 1 99 ? -3.914 -2.796 -10.258 1.00 92.62 99 LEU A CA 1
ATOM 746 C C . LEU A 1 99 ? -3.094 -1.638 -10.849 1.00 92.62 99 LEU A C 1
ATOM 748 O O . LEU A 1 99 ? -2.254 -1.836 -11.734 1.00 92.62 99 LEU A O 1
ATOM 752 N N . ARG A 1 100 ? -3.343 -0.426 -10.342 1.00 91.88 100 ARG A N 1
ATOM 753 C CA . ARG A 1 100 ? -2.575 0.785 -10.669 1.00 91.88 100 ARG A CA 1
ATOM 754 C C . ARG A 1 100 ? -1.309 0.833 -9.811 1.00 91.88 100 ARG A C 1
ATOM 756 O O . ARG A 1 100 ? -0.416 0.017 -10.008 1.00 91.88 100 ARG A O 1
ATOM 763 N N . ALA A 1 101 ? -1.236 1.749 -8.850 1.00 93.25 101 ALA A N 1
ATOM 764 C CA . ALA A 1 101 ? -0.126 1.833 -7.911 1.00 93.25 101 ALA A CA 1
ATOM 765 C C . ALA A 1 101 ? -0.349 0.943 -6.681 1.00 93.25 101 ALA A C 1
ATOM 767 O O . ALA A 1 101 ? -1.471 0.818 -6.187 1.00 93.25 101 ALA A O 1
ATOM 768 N N . ALA A 1 102 ? 0.742 0.389 -6.154 1.00 95.75 102 ALA A N 1
ATOM 769 C CA . ALA A 1 102 ? 0.793 -0.294 -4.868 1.00 95.75 102 ALA A CA 1
ATOM 770 C C . ALA A 1 102 ? 2.046 0.161 -4.122 1.00 95.75 102 ALA A C 1
ATOM 772 O O . ALA A 1 102 ? 3.129 0.223 -4.701 1.00 95.75 102 ALA A O 1
ATOM 773 N N . ARG A 1 103 ? 1.908 0.495 -2.840 1.00 94.69 103 ARG A N 1
ATOM 774 C CA . ARG A 1 103 ? 3.002 1.039 -2.032 1.00 94.69 103 ARG A CA 1
ATOM 775 C C . ARG A 1 103 ? 2.856 0.640 -0.575 1.00 94.69 103 ARG A C 1
ATOM 777 O O . ARG A 1 103 ? 1.746 0.610 -0.048 1.00 94.69 103 ARG A O 1
ATOM 784 N N . LEU A 1 104 ? 3.986 0.386 0.066 1.00 94.12 104 LEU A N 1
ATOM 785 C CA . LEU A 1 104 ? 4.072 0.317 1.515 1.00 94.12 104 LEU A CA 1
ATOM 786 C C . LEU A 1 104 ? 4.200 1.737 2.054 1.00 94.12 104 LEU A C 1
ATOM 788 O O . LEU A 1 104 ? 4.919 2.553 1.477 1.00 94.12 104 LEU A O 1
ATOM 792 N N . MET A 1 105 ? 3.496 2.033 3.144 1.00 91.56 105 MET A N 1
ATOM 793 C CA . MET A 1 105 ? 3.457 3.363 3.747 1.00 91.56 105 MET A CA 1
ATOM 794 C C . MET A 1 105 ? 3.730 3.241 5.242 1.00 91.56 105 MET A C 1
ATOM 796 O O . MET A 1 105 ? 3.071 2.464 5.930 1.00 91.56 105 MET A O 1
ATOM 800 N N . ALA A 1 106 ? 4.696 4.010 5.734 1.00 89.44 106 ALA A N 1
ATOM 801 C CA . ALA A 1 106 ? 5.035 4.102 7.145 1.00 89.44 106 ALA A CA 1
ATOM 802 C C . ALA A 1 106 ? 4.784 5.533 7.622 1.00 89.44 106 ALA A C 1
ATOM 804 O O . ALA A 1 106 ? 5.310 6.478 7.033 1.00 89.44 106 ALA A O 1
ATOM 805 N N . LEU A 1 107 ? 3.964 5.676 8.664 1.00 87.06 107 LEU A N 1
ATOM 806 C CA . LEU A 1 107 ? 3.687 6.946 9.327 1.00 87.06 107 LEU A CA 1
ATOM 807 C C . LEU A 1 107 ? 4.336 6.924 10.713 1.00 87.06 107 LEU A C 1
ATOM 809 O O . LEU A 1 107 ? 4.063 6.031 11.516 1.00 87.06 107 LEU A O 1
ATOM 813 N N . GLY A 1 108 ? 5.191 7.904 10.982 1.00 83.75 108 GLY A N 1
ATOM 814 C CA . GLY A 1 108 ? 5.808 8.117 12.282 1.00 83.75 108 GLY A CA 1
ATOM 815 C C . GLY A 1 108 ? 4.822 8.655 13.320 1.00 83.75 108 GLY A C 1
ATOM 816 O O . GLY A 1 108 ? 3.691 9.047 13.023 1.00 83.75 108 GLY A O 1
ATOM 817 N N . MET A 1 109 ? 5.259 8.680 14.576 1.00 82.69 109 MET A N 1
ATOM 818 C CA . MET A 1 109 ? 4.434 9.133 15.696 1.00 82.69 109 MET A CA 1
ATOM 819 C C . MET A 1 109 ? 4.016 10.602 15.531 1.00 82.69 109 MET A C 1
ATOM 821 O O . MET A 1 109 ? 4.836 11.458 15.215 1.00 82.69 109 MET A O 1
ATOM 825 N N . GLY A 1 110 ? 2.735 10.896 15.770 1.00 82.06 110 GLY A N 1
ATOM 826 C CA . GLY A 1 110 ? 2.192 12.258 15.694 1.00 82.06 110 GLY A CA 1
ATOM 827 C C . GLY A 1 110 ? 2.005 12.800 14.273 1.00 82.06 110 GLY A C 1
ATOM 828 O O . GLY A 1 110 ? 1.544 13.929 14.113 1.00 82.06 110 GLY A O 1
ATOM 829 N N . VAL A 1 111 ? 2.318 12.010 13.241 1.00 82.69 111 VAL A N 1
ATOM 830 C CA . VAL A 1 111 ? 2.088 12.393 11.847 1.00 82.69 111 VAL A CA 1
ATOM 831 C C . VAL A 1 111 ? 0.591 12.390 11.540 1.00 82.69 111 VAL A C 1
ATOM 833 O O . VAL A 1 111 ? -0.101 11.396 11.753 1.00 82.69 111 VAL A O 1
ATOM 836 N N . ARG A 1 112 ? 0.105 13.500 10.979 1.00 82.81 112 ARG A N 1
ATOM 837 C CA . ARG A 1 112 ? -1.255 13.646 10.457 1.00 82.81 112 ARG A CA 1
ATOM 838 C C . ARG A 1 112 ? -1.208 14.247 9.053 1.00 82.81 112 ARG A C 1
ATOM 840 O O . ARG A 1 112 ? -0.501 15.223 8.820 1.00 82.81 112 ARG A O 1
ATOM 847 N N . SER A 1 113 ? -1.990 13.686 8.132 1.00 80.19 113 SER A N 1
ATOM 848 C CA . SER A 1 113 ? -2.263 14.307 6.835 1.00 80.19 113 SER A CA 1
ATOM 849 C C . SER A 1 113 ? -3.211 15.494 6.996 1.00 80.19 113 SER A C 1
ATOM 851 O O . SER A 1 113 ? -4.149 15.430 7.791 1.00 80.19 113 SER A O 1
ATOM 853 N N . VAL A 1 114 ? -3.017 16.546 6.203 1.00 82.62 114 VAL A N 1
ATOM 854 C CA . VAL A 1 114 ? -4.036 17.593 6.052 1.00 82.62 114 VAL A CA 1
ATOM 855 C C . VAL A 1 114 ? -5.287 16.971 5.425 1.00 82.62 114 VAL A C 1
ATOM 857 O O . VAL A 1 114 ? -5.179 16.050 4.609 1.00 82.62 114 VAL A O 1
ATOM 860 N N . ASP A 1 115 ? -6.465 17.444 5.823 1.00 84.81 115 ASP A N 1
ATOM 861 C CA . ASP A 1 115 ? -7.721 17.005 5.221 1.00 84.81 115 ASP A CA 1
ATOM 862 C C . ASP A 1 115 ? -7.724 17.420 3.740 1.00 84.81 115 ASP A C 1
ATOM 864 O O . ASP A 1 115 ? -7.463 18.575 3.403 1.00 84.81 115 ASP A O 1
ATOM 868 N N . HIS A 1 116 ? -7.958 16.463 2.848 1.00 85.38 116 HIS A N 1
ATOM 869 C CA . HIS A 1 116 ? -7.908 16.666 1.402 1.00 85.38 116 HIS A CA 1
ATOM 870 C C . HIS A 1 116 ? -8.841 15.685 0.695 1.00 85.38 116 HIS A C 1
ATOM 872 O O . HIS A 1 116 ? -9.293 14.698 1.277 1.00 85.38 116 HIS A O 1
ATOM 878 N N . PHE A 1 117 ? -9.089 15.946 -0.584 1.00 81.75 117 PHE A N 1
ATOM 879 C CA . PHE A 1 117 ? -9.699 14.996 -1.501 1.00 81.75 117 PHE A CA 1
ATOM 880 C C . PHE A 1 117 ? -8.701 14.679 -2.612 1.00 81.75 11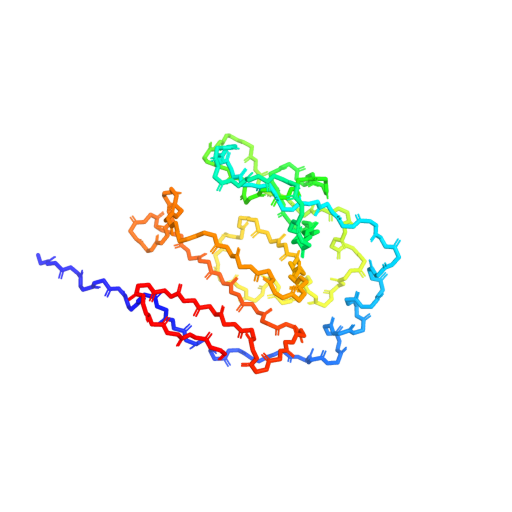7 PHE A C 1
ATOM 882 O O . PHE A 1 117 ? -8.006 15.561 -3.113 1.00 81.75 117 PHE A O 1
ATOM 889 N N . ASP A 1 118 ? -8.628 13.413 -3.005 1.00 81.00 118 ASP A N 1
ATOM 890 C CA . ASP A 1 118 ? -7.808 13.015 -4.140 1.00 81.00 118 ASP A CA 1
ATOM 891 C C . ASP A 1 118 ? -8.528 13.313 -5.457 1.00 81.00 118 ASP A C 1
ATOM 893 O O . ASP A 1 118 ? -9.674 12.904 -5.680 1.00 81.00 118 ASP A O 1
ATOM 897 N N . THR A 1 119 ? -7.820 13.960 -6.376 1.00 78.56 119 THR A N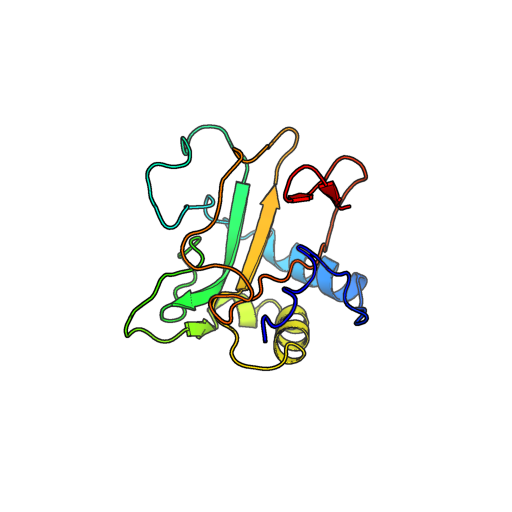 1
ATOM 898 C CA . THR A 1 119 ? -8.307 14.219 -7.730 1.00 78.56 119 THR A CA 1
ATOM 899 C C . THR A 1 119 ? -8.620 12.904 -8.456 1.00 78.56 119 THR A C 1
ATOM 901 O O . THR A 1 119 ? -7.773 12.018 -8.562 1.00 78.56 119 THR A O 1
ATOM 904 N N . LYS A 1 120 ? -9.838 12.784 -9.005 1.00 78.19 120 LYS A N 1
ATOM 905 C CA . LYS A 1 120 ? -10.295 11.625 -9.805 1.00 78.19 120 LYS A CA 1
ATOM 906 C C . LYS A 1 120 ? -10.147 10.270 -9.093 1.00 78.19 120 LYS A C 1
ATOM 908 O O . LYS A 1 120 ? -9.779 9.266 -9.705 1.00 78.19 120 LYS A O 1
ATOM 913 N N . CYS A 1 121 ? -10.432 10.246 -7.795 1.00 78.56 121 CYS A N 1
ATOM 914 C CA . CYS A 1 121 ? -10.462 9.039 -6.976 1.00 78.56 121 CYS A CA 1
ATOM 915 C C . CYS A 1 121 ? -11.910 8.636 -6.646 1.00 78.56 121 CYS A C 1
ATOM 917 O O . CYS A 1 121 ? -12.816 9.470 -6.645 1.00 78.56 121 CYS A O 1
ATOM 919 N N . GLY A 1 122 ? -12.129 7.353 -6.355 1.00 80.06 122 GLY A N 1
ATOM 920 C CA . GLY A 1 122 ? -13.411 6.824 -5.893 1.00 80.06 122 GLY A CA 1
ATOM 921 C C . GLY A 1 122 ? -14.296 6.200 -6.984 1.00 80.06 122 GLY A C 1
ATOM 922 O O . GLY A 1 122 ? -13.982 6.272 -8.180 1.00 80.06 122 GLY A O 1
ATOM 923 N N . PRO A 1 123 ? -15.425 5.577 -6.583 1.00 81.25 123 PRO A N 1
ATOM 924 C CA . PRO A 1 123 ? -16.277 4.790 -7.477 1.00 81.25 123 PRO A CA 1
ATOM 925 C C . PRO A 1 123 ? -16.791 5.553 -8.702 1.00 81.25 123 PRO A C 1
ATOM 927 O O . PRO A 1 123 ? -16.900 4.970 -9.777 1.00 81.25 123 PRO A O 1
ATOM 930 N N . ALA A 1 124 ? -17.032 6.864 -8.576 1.00 83.19 124 ALA A N 1
ATOM 931 C CA . ALA A 1 124 ? -17.458 7.724 -9.684 1.00 83.19 124 ALA A CA 1
ATOM 932 C C . ALA A 1 124 ? -16.435 7.797 -10.836 1.00 83.19 124 ALA A C 1
ATOM 934 O O . ALA A 1 124 ? -16.805 8.078 -11.973 1.00 83.19 124 ALA A O 1
ATOM 935 N N . TRP A 1 125 ? -15.161 7.517 -10.551 1.00 83.69 125 TRP A N 1
ATOM 936 C CA . TRP A 1 125 ? -14.068 7.478 -11.525 1.00 83.69 125 TRP A CA 1
ATOM 937 C C . TRP A 1 125 ? -13.617 6.047 -11.852 1.00 83.69 125 TRP A C 1
ATOM 939 O O . TRP A 1 125 ? -12.603 5.865 -12.521 1.00 83.69 125 TRP A O 1
ATOM 949 N N . GLY A 1 126 ? -14.342 5.026 -11.374 1.00 85.31 126 GLY A N 1
ATOM 950 C CA . GLY A 1 126 ? -13.983 3.617 -11.562 1.00 85.31 126 GLY A CA 1
ATOM 951 C C . GLY A 1 126 ? -12.736 3.186 -10.783 1.00 85.31 126 GLY A C 1
ATOM 952 O O . GLY A 1 126 ? -12.083 2.218 -11.162 1.00 85.31 126 GLY A O 1
ATOM 953 N N . VAL A 1 127 ? -12.378 3.909 -9.715 1.00 86.00 127 VAL A N 1
ATOM 954 C CA . VAL A 1 127 ? -11.170 3.652 -8.920 1.00 86.00 127 VAL A CA 1
ATOM 955 C C . VAL A 1 127 ? -11.549 3.388 -7.468 1.00 86.00 127 VAL A C 1
ATOM 957 O O . VAL A 1 127 ? -12.302 4.144 -6.864 1.00 86.00 127 VAL A O 1
ATOM 960 N N . ALA A 1 128 ? -10.967 2.353 -6.871 1.00 88.38 128 ALA A N 1
ATOM 961 C CA . ALA A 1 128 ? -10.997 2.139 -5.429 1.00 88.38 128 ALA A CA 1
ATOM 962 C C . ALA A 1 128 ? -9.573 2.216 -4.869 1.00 88.38 128 ALA A C 1
ATOM 964 O O . ALA A 1 128 ? -8.622 1.775 -5.518 1.00 88.38 128 ALA A O 1
ATOM 965 N N . ARG A 1 129 ? -9.425 2.762 -3.657 1.00 90.25 129 ARG A N 1
ATOM 966 C CA . ARG A 1 129 ? -8.175 2.693 -2.894 1.00 90.25 129 ARG A CA 1
ATOM 967 C C . ARG A 1 129 ? -8.349 1.696 -1.761 1.00 90.25 129 ARG A C 1
ATOM 969 O O . ARG A 1 129 ? -9.248 1.839 -0.939 1.00 90.25 129 ARG A O 1
ATOM 976 N N . LEU A 1 130 ? -7.473 0.702 -1.730 1.00 91.56 130 LEU A N 1
ATOM 977 C CA . LEU A 1 130 ? -7.461 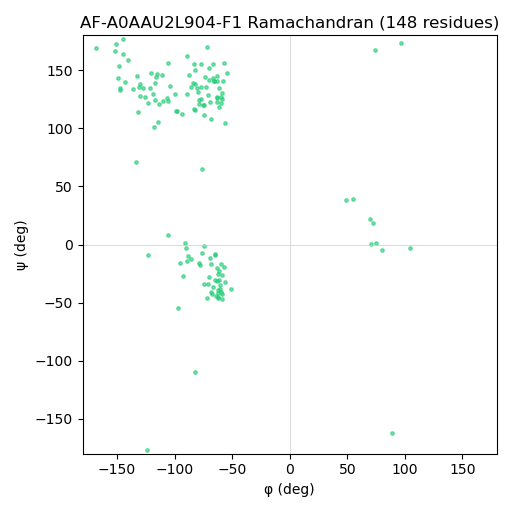-0.331 -0.706 1.00 91.56 130 LEU A CA 1
ATOM 978 C C . LEU A 1 130 ? -6.316 -0.054 0.265 1.00 91.56 130 LEU A C 1
ATOM 980 O O . LEU A 1 130 ? -5.208 0.267 -0.160 1.00 91.56 130 LEU A O 1
ATOM 984 N N . HIS A 1 131 ? -6.590 -0.196 1.559 1.00 92.19 131 HIS A N 1
ATOM 985 C CA . HIS A 1 131 ? -5.577 -0.147 2.605 1.00 92.19 131 HIS A CA 1
ATOM 986 C C . HIS A 1 131 ? -5.571 -1.484 3.337 1.00 92.19 131 HIS A C 1
ATOM 988 O O . HIS A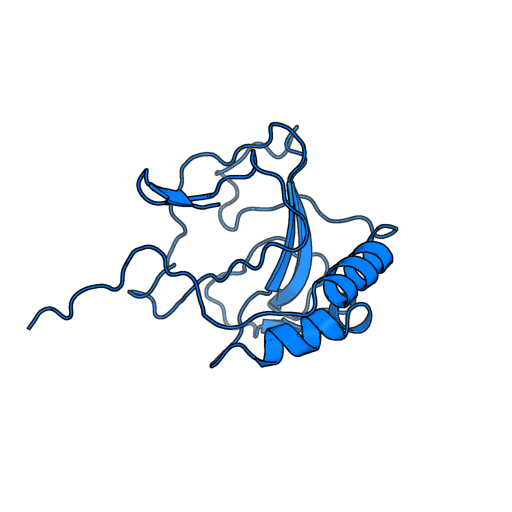 1 131 ? -6.620 -1.965 3.761 1.00 92.19 131 HIS A O 1
ATOM 994 N N . VAL A 1 132 ? -4.383 -2.066 3.484 1.00 92.62 132 VAL A N 1
ATOM 995 C CA . VAL A 1 132 ? -4.145 -3.273 4.278 1.00 92.62 132 VAL A CA 1
ATOM 996 C C . VAL A 1 132 ? -3.184 -2.879 5.398 1.00 92.62 132 VAL A C 1
ATOM 998 O O . VAL A 1 132 ? -1.992 -2.715 5.135 1.00 92.62 132 VAL A O 1
ATOM 1001 N N . PRO A 1 133 ? -3.673 -2.650 6.629 1.00 92.31 133 PRO A N 1
ATOM 1002 C CA . PRO A 1 133 ? -2.795 -2.408 7.767 1.00 92.31 133 PRO A CA 1
ATOM 1003 C C . PRO A 1 133 ? -1.929 -3.649 8.026 1.00 92.31 133 PRO A C 1
ATOM 1005 O O . PRO A 1 133 ? -2.466 -4.734 8.225 1.00 92.31 133 PRO A O 1
ATOM 1008 N N . ILE A 1 134 ? -0.600 -3.494 8.008 1.00 93.56 134 ILE A N 1
ATOM 1009 C CA . ILE A 1 134 ? 0.352 -4.584 8.306 1.00 93.56 134 ILE A CA 1
ATOM 1010 C C . ILE A 1 134 ? 0.794 -4.505 9.768 1.00 93.56 134 ILE A C 1
ATOM 1012 O O . ILE A 1 134 ? 0.643 -5.449 10.529 1.00 93.56 134 ILE A O 1
ATOM 1016 N N . THR A 1 135 ? 1.303 -3.344 10.177 1.00 92.06 135 THR A N 1
ATOM 1017 C CA . THR A 1 135 ? 1.598 -3.018 11.575 1.00 92.06 135 THR A CA 1
ATOM 1018 C C . THR A 1 135 ? 0.881 -1.727 11.927 1.00 92.06 135 THR A C 1
ATOM 1020 O O . THR A 1 135 ? 1.037 -0.731 11.220 1.00 92.06 135 THR A O 1
ATOM 1023 N N . THR A 1 136 ? 0.103 -1.731 13.005 1.00 91.69 136 THR A N 1
ATOM 1024 C CA . THR A 1 136 ? -0.697 -0.578 13.436 1.00 91.69 136 THR A CA 1
ATOM 1025 C C . THR A 1 136 ? -0.755 -0.494 14.964 1.00 91.69 136 THR A C 1
ATOM 1027 O O . THR A 1 136 ? -0.197 -1.337 15.665 1.00 91.69 136 THR A O 1
ATOM 1030 N N . ASN A 1 137 ? -1.400 0.541 15.493 1.00 90.25 137 ASN A N 1
ATOM 1031 C CA . ASN A 1 137 ? -1.690 0.702 16.915 1.00 90.25 137 ASN A CA 1
ATOM 1032 C C . ASN A 1 13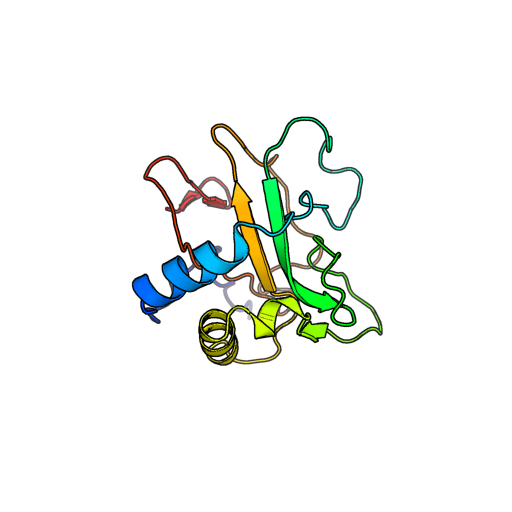7 ? -3.058 1.393 17.092 1.00 90.25 137 ASN A C 1
ATOM 1034 O O . ASN A 1 137 ? -3.534 2.018 16.146 1.00 90.25 137 ASN A O 1
ATOM 1038 N N . PRO A 1 138 ? -3.676 1.351 18.288 1.00 90.12 138 PRO A N 1
ATOM 1039 C CA . PRO A 1 138 ? -4.997 1.952 18.515 1.00 90.12 138 PRO A CA 1
ATOM 1040 C C . PRO A 1 138 ? -5.098 3.467 18.254 1.00 90.12 138 PRO A C 1
ATOM 1042 O O . PRO A 1 138 ? -6.201 3.993 18.147 1.00 90.12 138 PRO A O 1
ATOM 1045 N N . GLY A 1 139 ? -3.970 4.182 18.182 1.00 88.69 139 GLY A N 1
ATOM 1046 C CA . GLY A 1 139 ? -3.919 5.608 17.856 1.00 88.69 139 GLY A CA 1
ATOM 1047 C C . GLY A 1 139 ? -3.830 5.916 16.357 1.00 88.69 139 GLY A C 1
ATOM 1048 O O . GLY A 1 139 ? -3.962 7.079 15.980 1.00 88.69 139 GLY A O 1
ATOM 1049 N N . ALA A 1 140 ? -3.610 4.916 15.499 1.00 89.75 140 ALA A N 1
ATOM 1050 C CA . ALA A 1 140 ? -3.592 5.093 14.052 1.00 89.75 140 ALA A CA 1
ATOM 1051 C C . ALA A 1 140 ? -5.025 5.057 13.505 1.00 89.75 140 ALA A C 1
ATOM 1053 O O . ALA A 1 140 ? -5.718 4.048 13.618 1.00 89.75 140 ALA A O 1
ATOM 1054 N N . LEU A 1 141 ? -5.468 6.171 12.920 1.00 90.31 141 LEU A N 1
ATOM 1055 C CA . LEU A 1 141 ? -6.839 6.351 12.448 1.00 90.31 141 LEU A CA 1
ATOM 1056 C C . LEU A 1 141 ? -6.851 6.872 11.012 1.00 90.31 141 LEU A C 1
AT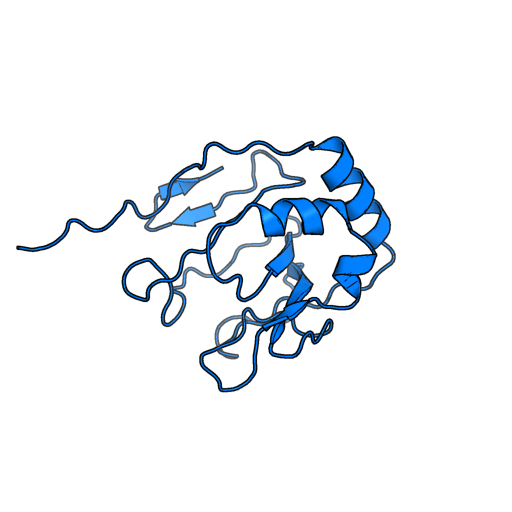OM 1058 O O . LEU A 1 141 ? -6.111 7.795 10.672 1.00 90.31 141 LEU A O 1
ATOM 1062 N N . LEU A 1 142 ? -7.754 6.329 10.201 1.00 88.88 142 LEU A N 1
ATOM 1063 C CA . LEU A 1 142 ? -8.171 6.906 8.928 1.00 88.88 142 LEU A CA 1
ATOM 1064 C C . LEU A 1 142 ? -9.495 7.644 9.145 1.00 88.88 142 LEU A C 1
ATOM 1066 O O . LEU A 1 142 ? -10.432 7.076 9.697 1.00 88.88 142 LEU A O 1
ATOM 1070 N N . VAL A 1 143 ? -9.588 8.900 8.711 1.00 89.12 143 VAL A N 1
ATOM 1071 C CA . VAL A 1 143 ? -10.831 9.679 8.786 1.00 89.12 143 VAL A CA 1
ATOM 1072 C C . VAL A 1 143 ? -11.328 9.961 7.373 1.00 89.12 143 VAL A C 1
ATOM 1074 O O . VAL A 1 143 ? -10.605 10.567 6.589 1.00 89.12 143 VAL A O 1
ATOM 1077 N N . LEU A 1 144 ? -12.545 9.517 7.053 1.00 87.88 144 LEU A N 1
ATOM 1078 C CA . LEU A 1 144 ? -13.212 9.747 5.766 1.00 87.88 144 LEU A CA 1
ATOM 1079 C C . LEU A 1 144 ? -14.543 10.445 6.026 1.00 87.88 144 LEU A C 1
ATOM 1081 O O . LEU A 1 144 ? -15.354 9.931 6.791 1.00 87.88 144 LEU A O 1
ATOM 1085 N N . ASP A 1 145 ? -14.751 11.626 5.444 1.00 85.50 145 ASP A N 1
ATOM 1086 C CA . ASP A 1 145 ? -15.967 12.435 5.633 1.00 85.50 145 ASP A CA 1
ATOM 1087 C C . ASP A 1 145 ? -16.368 12.607 7.116 1.00 85.50 145 ASP A C 1
ATOM 1089 O O . ASP A 1 145 ? -17.538 12.558 7.493 1.00 85.50 145 ASP A O 1
ATOM 1093 N N . GLY A 1 146 ? -15.368 12.768 7.993 1.00 87.12 146 GLY A N 1
ATOM 1094 C CA . GLY A 1 146 ? -15.548 12.897 9.445 1.00 87.12 146 GLY A CA 1
ATOM 1095 C C . GLY A 1 146 ? -15.763 11.579 10.205 1.00 87.12 146 GLY A C 1
ATOM 1096 O O . GLY A 1 146 ? -15.780 11.583 11.437 1.00 87.12 146 GLY A O 1
ATOM 1097 N N . VAL A 1 147 ? -15.871 10.445 9.511 1.00 89.06 147 VAL A N 1
ATOM 1098 C CA . VAL A 1 147 ? -16.021 9.110 10.104 1.00 89.06 147 VAL A CA 1
ATOM 1099 C C . VAL A 1 147 ? -14.649 8.492 10.361 1.00 89.06 147 VAL A C 1
ATOM 1101 O O . VAL A 1 147 ? -13.794 8.458 9.480 1.00 89.06 147 VAL A O 1
ATOM 1104 N N . LYS A 1 148 ? -14.429 7.997 11.584 1.00 90.19 148 LYS A N 1
ATOM 1105 C CA . LYS A 1 148 ? -13.179 7.334 11.983 1.00 90.19 148 LYS A CA 1
ATOM 1106 C C . LYS A 1 148 ? -13.208 5.850 11.615 1.00 90.19 148 LYS A C 1
ATOM 1108 O O . LYS A 1 148 ? -14.176 5.156 11.914 1.00 90.19 148 LYS A O 1
ATOM 1113 N N . HIS A 1 149 ? -12.107 5.372 11.055 1.00 87.50 149 HIS A N 1
ATOM 1114 C CA . HIS A 1 149 ? -11.840 3.982 10.713 1.00 87.50 149 HIS A CA 1
ATOM 1115 C C . HIS A 1 149 ? -10.502 3.563 11.336 1.00 87.50 149 HIS A C 1
ATOM 1117 O O . HIS A 1 149 ? -9.522 4.309 11.260 1.00 87.50 149 HIS A O 1
ATOM 1123 N N . SER A 1 150 ? -10.472 2.382 11.953 1.00 82.00 150 SER A N 1
ATOM 1124 C CA . SER A 1 150 ? -9.303 1.784 12.614 1.00 82.00 150 SER A CA 1
ATOM 1125 C C . SER A 1 150 ? -9.187 0.313 12.259 1.00 82.00 150 SER A C 1
ATOM 1127 O O . SER A 1 150 ? -10.257 -0.344 12.292 1.00 82.00 150 SER A O 1
#